Protein AF-A0A7C3NTJ9-F1 (afdb_monomer_lite)

Structure (mmCIF, N/CA/C/O backbone):
data_AF-A0A7C3NTJ9-F1
#
_entry.id   AF-A0A7C3NTJ9-F1
#
loop_
_atom_site.group_PDB
_atom_site.id
_atom_site.type_symbol
_atom_site.label_atom_id
_atom_site.label_alt_id
_atom_site.label_comp_id
_atom_site.label_asym_id
_atom_site.label_entity_id
_atom_site.label_seq_id
_atom_site.pdbx_PDB_ins_code
_atom_site.Cartn_x
_atom_site.Cartn_y
_atom_site.Cartn_z
_atom_site.occupancy
_atom_site.B_iso_or_equiv
_atom_site.auth_seq_id
_atom_site.auth_comp_id
_atom_site.auth_asym_id
_atom_site.auth_atom_id
_atom_site.pdbx_PDB_model_num
ATOM 1 N N . MET A 1 1 ? 65.988 24.719 -73.664 1.00 46.88 1 MET A N 1
ATOM 2 C CA . MET A 1 1 ? 65.131 25.911 -73.485 1.00 46.88 1 MET A CA 1
ATOM 3 C C . MET A 1 1 ? 63.704 25.550 -73.870 1.00 46.88 1 MET A C 1
ATOM 5 O O . MET A 1 1 ? 63.404 25.541 -75.054 1.00 46.88 1 MET A O 1
ATOM 9 N N . THR A 1 2 ? 62.893 25.152 -72.885 1.00 40.94 2 THR A N 1
ATOM 10 C CA . THR A 1 2 ? 61.439 25.405 -72.719 1.00 40.94 2 THR A CA 1
ATOM 11 C C . THR A 1 2 ? 60.894 24.426 -71.660 1.00 40.94 2 THR A C 1
ATOM 13 O O . THR A 1 2 ? 60.875 23.219 -71.892 1.00 40.94 2 THR A O 1
ATOM 16 N N . PRO A 1 3 ? 60.524 24.911 -70.461 1.00 49.72 3 PRO A N 1
ATOM 17 C CA . PRO A 1 3 ? 59.910 24.121 -69.399 1.00 49.72 3 PRO A CA 1
ATOM 18 C C . PRO A 1 3 ? 58.388 24.289 -69.466 1.00 49.72 3 PRO A C 1
ATOM 20 O O . PRO A 1 3 ? 57.895 25.385 -69.219 1.00 49.72 3 PRO A O 1
ATOM 23 N N . LEU A 1 4 ? 57.619 23.254 -69.819 1.00 51.59 4 LEU A N 1
ATOM 24 C CA . LEU A 1 4 ? 56.154 23.401 -69.841 1.00 51.59 4 LEU A CA 1
ATOM 25 C C . LEU A 1 4 ? 55.377 22.085 -69.687 1.00 51.59 4 LEU A C 1
ATOM 27 O O . LEU A 1 4 ? 54.430 21.827 -70.417 1.00 51.59 4 LEU A O 1
ATOM 31 N N . THR A 1 5 ? 55.766 21.226 -68.744 1.00 48.59 5 THR A N 1
ATOM 32 C CA . THR A 1 5 ? 55.015 19.981 -68.469 1.00 48.59 5 THR A CA 1
ATOM 33 C C . THR A 1 5 ? 54.674 19.761 -66.996 1.00 48.59 5 THR A C 1
ATOM 35 O O . THR A 1 5 ? 54.017 18.781 -66.666 1.00 48.59 5 THR A O 1
ATOM 38 N N . ILE A 1 6 ? 55.048 20.682 -66.099 1.00 50.06 6 ILE A N 1
ATOM 39 C CA . ILE A 1 6 ? 54.811 20.524 -64.650 1.00 50.06 6 ILE A CA 1
ATOM 40 C C . ILE A 1 6 ? 53.433 21.071 -64.219 1.00 50.06 6 ILE A C 1
ATOM 42 O O . ILE A 1 6 ? 52.895 20.661 -63.195 1.00 50.06 6 ILE A O 1
ATOM 46 N N . SER A 1 7 ? 52.782 21.924 -65.018 1.00 48.19 7 SER A N 1
ATOM 47 C CA . SER A 1 7 ? 51.527 22.580 -64.605 1.00 48.19 7 SER A CA 1
ATOM 48 C C . SER A 1 7 ? 50.248 21.748 -64.754 1.00 48.19 7 SER A C 1
ATOM 50 O O . SER A 1 7 ? 49.206 22.193 -64.286 1.00 48.19 7 SER A O 1
ATOM 52 N N . PHE A 1 8 ? 50.281 20.553 -65.354 1.00 46.59 8 PHE A N 1
ATOM 53 C CA . PHE A 1 8 ? 49.049 19.773 -65.570 1.00 46.59 8 PHE A CA 1
ATOM 54 C C . PHE A 1 8 ? 48.753 18.739 -64.472 1.00 46.59 8 PHE A C 1
ATOM 56 O O . PHE A 1 8 ? 47.623 18.274 -64.351 1.00 46.59 8 PHE A O 1
ATOM 63 N N . ALA A 1 9 ? 49.732 18.411 -63.622 1.00 48.94 9 ALA A N 1
ATOM 64 C CA . ALA A 1 9 ? 49.553 17.415 -62.561 1.00 48.94 9 ALA A CA 1
ATOM 65 C C . ALA A 1 9 ? 48.863 17.969 -61.298 1.00 48.94 9 ALA A C 1
ATOM 67 O O . ALA A 1 9 ? 48.352 17.200 -60.491 1.00 48.94 9 ALA A O 1
ATOM 68 N N . ILE A 1 10 ? 48.812 19.295 -61.124 1.00 49.78 10 ILE A N 1
ATOM 69 C CA . ILE A 1 10 ? 48.261 19.923 -59.909 1.00 49.78 10 ILE A CA 1
ATOM 70 C C . ILE A 1 10 ? 46.752 20.199 -60.043 1.00 49.78 10 ILE A C 1
ATOM 72 O O . ILE A 1 10 ? 46.041 20.253 -59.043 1.00 49.78 10 ILE A O 1
ATOM 76 N N . LEU A 1 11 ? 46.218 20.283 -61.267 1.00 45.69 11 LEU A N 1
ATOM 77 C CA . LEU A 1 11 ? 44.795 20.576 -61.481 1.00 45.69 11 LEU A CA 1
ATOM 78 C C . LEU A 1 11 ? 43.875 19.346 -61.345 1.00 45.69 11 LEU A C 1
ATOM 80 O O . LEU A 1 11 ? 42.663 19.506 -61.245 1.00 45.69 11 LEU A O 1
ATOM 84 N N . LEU A 1 12 ? 44.425 18.126 -61.284 1.00 47.06 12 LEU A N 1
ATOM 85 C CA . LEU A 1 12 ? 43.633 16.904 -61.069 1.00 47.06 12 LEU A CA 1
ATOM 86 C C . LEU A 1 12 ? 43.422 16.545 -59.589 1.00 47.06 12 LEU A C 1
ATOM 88 O O . LEU A 1 12 ? 42.673 15.619 -59.292 1.00 47.06 12 LEU A O 1
ATOM 92 N N . ALA A 1 13 ? 44.048 17.268 -58.657 1.00 49.28 13 ALA A N 1
ATOM 93 C CA . ALA A 1 13 ? 43.874 17.041 -57.220 1.00 49.28 13 ALA A CA 1
ATOM 94 C C . ALA A 1 13 ? 42.694 17.829 -56.613 1.00 49.28 13 ALA A C 1
ATOM 96 O O . ALA A 1 13 ? 42.302 17.563 -55.481 1.00 49.28 13 ALA A O 1
ATOM 97 N N . LEU A 1 14 ? 42.100 18.775 -57.355 1.00 50.97 14 LEU A N 1
ATOM 98 C CA . LEU A 1 14 ? 40.967 19.589 -56.884 1.00 50.97 14 LEU A CA 1
ATOM 99 C C . LEU A 1 14 ? 39.582 19.017 -57.226 1.00 50.97 14 LEU A C 1
ATOM 101 O O . LEU A 1 14 ? 38.570 19.622 -56.878 1.00 50.97 14 LEU A O 1
ATOM 105 N N . LEU A 1 15 ? 39.516 17.854 -57.877 1.00 50.16 15 LEU A N 1
ATOM 106 C CA . LEU A 1 15 ? 38.261 17.226 -58.295 1.00 50.16 15 LEU A CA 1
ATOM 107 C C . LEU A 1 15 ? 38.104 15.814 -57.711 1.00 50.16 15 LEU A C 1
ATOM 109 O O . LEU A 1 15 ? 37.678 14.894 -58.399 1.00 50.16 15 LEU A O 1
ATOM 113 N N . ALA A 1 16 ? 38.450 15.634 -56.433 1.00 48.75 16 ALA A N 1
ATOM 114 C CA . ALA A 1 16 ? 37.966 14.496 -55.658 1.00 48.75 16 ALA A CA 1
ATOM 115 C C . ALA A 1 16 ? 36.614 14.886 -55.027 1.00 48.75 16 ALA A C 1
ATOM 117 O O . ALA A 1 16 ? 36.578 15.659 -54.063 1.00 48.75 16 ALA A O 1
ATOM 118 N N . PRO A 1 17 ? 35.481 14.419 -55.574 1.00 51.19 17 PRO A N 1
ATOM 119 C CA . PRO A 1 17 ? 34.175 14.684 -54.994 1.00 51.19 17 PRO A CA 1
ATOM 120 C C . PRO A 1 17 ? 34.079 14.003 -53.625 1.00 51.19 17 PRO A C 1
ATOM 122 O O . PRO A 1 17 ? 34.233 12.791 -53.525 1.00 51.19 17 PRO A O 1
ATOM 125 N N . GLN A 1 18 ? 33.903 14.798 -52.565 1.00 51.47 18 GLN A N 1
ATOM 126 C CA . GLN A 1 18 ? 32.719 14.856 -51.679 1.00 51.47 18 GLN A CA 1
ATOM 127 C C . GLN A 1 18 ? 31.885 13.561 -51.445 1.00 51.47 18 GLN A C 1
ATOM 129 O O . GLN A 1 18 ? 30.710 13.644 -51.097 1.00 51.47 18 GLN A O 1
ATOM 134 N N . PHE A 1 19 ? 32.448 12.359 -51.585 1.00 47.00 19 PHE A N 1
ATOM 135 C CA . PHE A 1 19 ? 31.761 11.075 -51.375 1.00 47.00 19 PHE A CA 1
ATOM 136 C C . PHE A 1 19 ? 32.151 10.387 -50.065 1.00 47.00 19 PHE A C 1
ATOM 138 O O . PHE A 1 19 ? 32.030 9.176 -49.939 1.00 47.00 19 PHE A O 1
ATOM 145 N N . ALA A 1 20 ? 32.480 11.160 -49.032 1.00 44.03 20 ALA A N 1
ATOM 146 C CA . ALA A 1 20 ? 32.098 10.766 -47.679 1.00 44.03 20 ALA A CA 1
ATOM 147 C C . ALA A 1 20 ? 30.625 11.156 -47.455 1.00 44.03 20 ALA A C 1
ATOM 149 O O . ALA A 1 20 ? 30.278 11.863 -46.512 1.00 44.03 20 ALA A O 1
ATOM 150 N N . ARG A 1 21 ? 29.732 10.728 -48.360 1.00 48.97 21 ARG A N 1
ATOM 151 C CA . ARG A 1 21 ? 28.330 10.576 -47.987 1.00 48.97 21 ARG A CA 1
ATOM 152 C C . ARG A 1 21 ? 28.341 9.439 -46.985 1.00 48.97 21 ARG A C 1
ATOM 154 O O . ARG A 1 21 ? 28.490 8.288 -47.379 1.00 48.97 21 ARG A O 1
ATOM 161 N N . SER A 1 22 ? 28.242 9.795 -45.707 1.00 49.34 22 SER A N 1
ATOM 162 C CA . SER A 1 22 ? 27.755 8.900 -44.667 1.00 49.34 22 SER A CA 1
ATOM 163 C C . SER A 1 22 ? 26.526 8.214 -45.251 1.00 49.34 22 SER A C 1
ATOM 165 O O . SER A 1 22 ? 25.472 8.834 -45.401 1.00 49.34 22 SER A O 1
ATOM 167 N N . ALA A 1 23 ? 26.673 6.959 -45.666 1.00 48.31 23 ALA A N 1
ATOM 168 C CA . ALA A 1 23 ? 25.544 6.065 -45.629 1.00 48.31 23 ALA A CA 1
ATOM 169 C C . ALA A 1 23 ? 25.196 6.047 -44.143 1.00 48.31 23 ALA A C 1
ATOM 171 O O . ALA A 1 23 ? 25.952 5.493 -43.350 1.00 48.31 23 ALA A O 1
ATOM 172 N N . ALA A 1 24 ? 24.164 6.797 -43.749 1.00 51.81 24 ALA A N 1
ATOM 173 C CA . ALA A 1 24 ? 23.457 6.491 -42.521 1.00 51.81 24 ALA A CA 1
ATOM 174 C C . ALA A 1 24 ? 23.015 5.048 -42.727 1.00 51.81 24 ALA A C 1
ATOM 176 O O . ALA A 1 24 ? 22.122 4.756 -43.525 1.00 51.81 24 ALA A O 1
ATOM 177 N N . ASP A 1 25 ? 23.826 4.153 -42.186 1.00 55.28 25 ASP A N 1
ATOM 178 C CA . ASP A 1 25 ? 23.699 2.734 -42.379 1.00 55.28 25 ASP A CA 1
ATOM 179 C C . ASP A 1 25 ? 22.354 2.407 -41.715 1.00 55.28 25 ASP A C 1
ATOM 181 O O . ASP A 1 25 ? 22.184 2.714 -40.534 1.00 55.28 25 ASP A O 1
ATOM 185 N N . PRO A 1 26 ? 21.346 1.861 -42.419 1.00 58.03 26 PRO A N 1
ATOM 186 C CA . PRO A 1 26 ? 20.040 1.559 -41.813 1.00 58.03 26 PRO A CA 1
ATOM 187 C C . PRO A 1 26 ? 20.169 0.621 -40.595 1.00 58.03 26 PRO A C 1
ATOM 189 O O . PRO A 1 26 ? 19.250 0.479 -39.790 1.00 58.03 26 PRO A O 1
ATOM 192 N N . SER A 1 27 ? 21.340 -0.000 -40.437 1.00 61.41 27 SER A N 1
ATOM 193 C CA . SER A 1 27 ? 21.776 -0.735 -39.259 1.00 61.41 27 SER A CA 1
ATOM 194 C C . SER A 1 27 ? 22.025 0.140 -38.014 1.00 61.41 27 SER A C 1
ATOM 196 O O . SER A 1 27 ? 21.697 -0.307 -36.914 1.00 61.41 27 SER A O 1
ATOM 198 N N . GLU A 1 28 ? 22.533 1.371 -38.138 1.00 67.06 28 GLU A N 1
ATOM 199 C CA . GLU A 1 28 ? 22.734 2.299 -37.010 1.00 67.06 28 GLU A CA 1
ATOM 200 C C . GLU A 1 28 ? 21.401 2.805 -36.446 1.00 67.06 28 GLU A C 1
ATOM 202 O O . GLU A 1 28 ? 21.220 2.849 -35.228 1.00 67.06 28 GLU A O 1
ATOM 207 N N . GLU A 1 29 ? 20.440 3.122 -37.316 1.00 70.00 29 GLU A N 1
ATOM 208 C CA . GLU A 1 29 ? 19.111 3.598 -36.915 1.00 70.00 29 GLU A CA 1
ATOM 209 C C . GLU A 1 29 ? 18.328 2.487 -36.189 1.00 70.00 29 GLU A C 1
ATOM 211 O O . GLU A 1 29 ? 17.795 2.702 -35.096 1.00 70.00 29 GLU A O 1
ATOM 216 N N . LEU A 1 30 ? 18.394 1.248 -36.697 1.00 70.50 30 LEU A N 1
ATOM 217 C CA . LEU A 1 30 ? 17.844 0.059 -36.032 1.00 70.50 30 LEU A CA 1
ATOM 218 C C . LEU A 1 30 ? 18.510 -0.240 -34.680 1.00 70.50 30 LEU A C 1
ATOM 220 O O . LEU A 1 30 ? 17.829 -0.583 -33.708 1.00 70.50 30 LEU A O 1
ATOM 224 N N . GLN A 1 31 ? 19.836 -0.113 -34.579 1.00 75.00 31 GLN A N 1
ATOM 225 C CA . GLN A 1 31 ? 20.538 -0.272 -33.301 1.00 75.00 31 GLN A CA 1
ATOM 226 C C . GLN A 1 31 ? 20.138 0.816 -32.302 1.00 75.00 31 GLN A C 1
ATOM 228 O O . GLN A 1 31 ? 19.960 0.539 -31.108 1.00 75.00 31 GLN A O 1
ATOM 233 N N . GLN A 1 32 ? 19.951 2.047 -32.776 1.00 78.62 32 GLN A N 1
ATOM 234 C CA . GLN A 1 32 ? 19.530 3.160 -31.943 1.00 78.62 32 GLN A CA 1
ATOM 235 C C . GLN A 1 32 ? 18.108 2.949 -31.411 1.00 78.62 32 GLN A C 1
ATOM 237 O O . GLN A 1 32 ? 17.893 3.112 -30.206 1.00 78.62 32 GLN A O 1
ATOM 242 N N . GL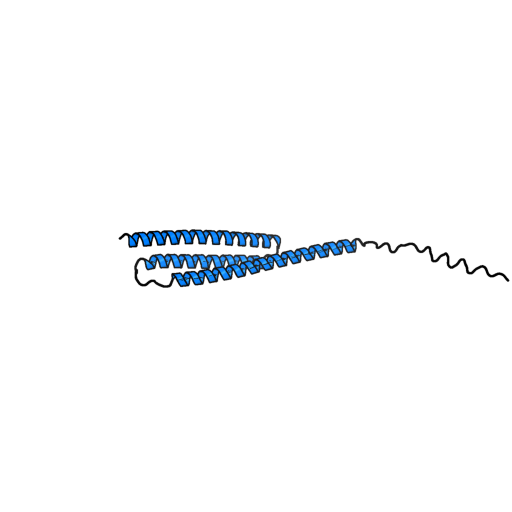U A 1 33 ? 17.160 2.524 -32.246 1.00 81.69 33 GLU A N 1
ATOM 243 C CA . GLU A 1 33 ? 15.795 2.190 -31.820 1.00 81.69 33 GLU A CA 1
ATOM 244 C C . GLU A 1 33 ? 15.761 1.034 -30.814 1.00 81.69 33 GLU A C 1
ATOM 246 O O . GLU A 1 33 ? 15.138 1.156 -29.755 1.00 81.69 33 GLU A O 1
ATOM 251 N N . GLN A 1 34 ? 16.508 -0.049 -31.056 1.00 78.19 34 GLN A N 1
ATOM 252 C CA . GLN A 1 34 ? 16.614 -1.150 -30.091 1.00 78.19 34 GLN A CA 1
ATOM 253 C C . GLN A 1 34 ? 17.205 -0.693 -28.754 1.00 78.19 34 GLN A C 1
ATOM 255 O O . GLN A 1 34 ? 16.758 -1.121 -27.685 1.00 78.19 34 GLN A O 1
ATOM 260 N N . SER A 1 35 ? 18.208 0.188 -28.788 1.00 82.06 35 SER A N 1
ATOM 261 C CA . SER A 1 35 ? 18.816 0.724 -27.572 1.00 82.06 35 SER A CA 1
ATOM 262 C C . SER A 1 35 ? 17.838 1.598 -26.778 1.00 82.06 35 SER A C 1
ATOM 264 O O . SER A 1 35 ? 17.814 1.511 -25.548 1.00 82.06 35 SER A O 1
ATOM 266 N N . LYS A 1 36 ? 16.990 2.385 -27.457 1.00 87.69 36 LYS A N 1
ATOM 267 C CA . LYS A 1 36 ? 15.926 3.188 -26.836 1.00 87.69 36 LYS A CA 1
ATOM 268 C C . LYS A 1 36 ? 14.870 2.290 -26.194 1.00 87.69 36 LYS A C 1
ATOM 270 O O . LYS A 1 36 ? 14.613 2.441 -25.003 1.00 87.69 36 LYS A O 1
ATOM 275 N N . ALA A 1 37 ? 14.366 1.290 -26.919 1.00 83.12 37 ALA A N 1
ATOM 276 C CA . ALA A 1 37 ? 13.376 0.345 -26.399 1.00 83.12 37 ALA A CA 1
ATOM 277 C C . ALA A 1 37 ? 13.876 -0.393 -25.142 1.00 83.12 37 ALA A C 1
ATOM 279 O O . ALA A 1 37 ? 13.165 -0.48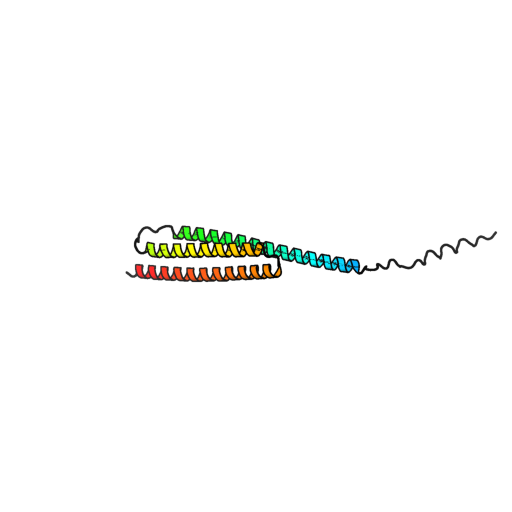9 -24.141 1.00 83.12 37 ALA A O 1
ATOM 280 N N . ARG A 1 38 ? 15.140 -0.843 -25.138 1.00 83.62 38 ARG A N 1
ATOM 281 C CA . ARG A 1 38 ? 15.760 -1.468 -23.954 1.00 83.62 38 ARG A CA 1
ATOM 282 C C . ARG A 1 38 ? 15.905 -0.499 -22.781 1.00 83.62 38 ARG A C 1
ATOM 284 O O . ARG A 1 38 ? 15.732 -0.903 -21.633 1.00 83.62 38 ARG A O 1
ATOM 291 N N . ARG A 1 39 ? 16.248 0.768 -23.037 1.00 85.12 39 ARG A N 1
ATOM 292 C CA . ARG A 1 39 ? 16.337 1.798 -21.986 1.00 85.12 39 ARG A CA 1
ATOM 293 C C . ARG A 1 39 ? 14.969 2.078 -21.373 1.00 85.12 39 ARG A C 1
ATOM 295 O O . ARG A 1 39 ? 14.869 2.150 -20.153 1.00 85.12 39 ARG A O 1
ATOM 302 N N . GLU A 1 40 ? 13.930 2.181 -22.194 1.00 86.44 40 GLU A N 1
ATOM 303 C CA . GLU A 1 40 ? 12.559 2.377 -21.721 1.00 86.44 40 GLU A CA 1
ATOM 304 C C . GLU A 1 40 ? 12.059 1.197 -20.886 1.00 86.44 40 GLU A C 1
ATOM 306 O O . GLU A 1 40 ? 11.462 1.411 -19.832 1.00 86.44 40 GLU A O 1
ATOM 311 N N . GLN A 1 41 ? 12.335 -0.041 -21.306 1.00 83.06 41 GLN A N 1
ATOM 312 C CA . GLN A 1 41 ? 12.002 -1.231 -20.515 1.00 83.06 41 GLN A CA 1
ATOM 313 C C . GLN A 1 41 ? 12.682 -1.200 -19.143 1.00 83.06 41 GLN A C 1
ATOM 315 O O . GLN A 1 41 ? 12.004 -1.328 -18.127 1.00 83.06 41 GLN A O 1
ATOM 320 N N . ARG A 1 42 ? 13.989 -0.913 -19.095 1.00 84.38 42 ARG A N 1
ATOM 321 C CA . ARG A 1 42 ? 14.724 -0.776 -17.826 1.00 84.38 42 ARG A CA 1
ATOM 322 C C . ARG A 1 42 ? 14.157 0.330 -16.939 1.00 84.38 42 ARG A C 1
ATOM 324 O O . ARG A 1 42 ? 14.059 0.150 -15.732 1.00 84.38 42 ARG A O 1
ATOM 331 N N . ALA A 1 43 ? 13.774 1.468 -17.518 1.00 88.56 43 ALA A N 1
ATOM 332 C CA . ALA A 1 43 ? 13.172 2.561 -16.760 1.00 88.56 43 ALA A CA 1
ATOM 333 C C . ALA A 1 43 ? 11.822 2.154 -16.141 1.00 88.56 43 ALA A C 1
ATOM 335 O O . ALA A 1 43 ? 11.564 2.465 -14.979 1.00 88.56 43 ALA A O 1
ATOM 336 N N . LYS A 1 44 ? 10.983 1.420 -16.885 1.00 86.31 44 LYS A N 1
ATOM 337 C CA . LYS A 1 44 ? 9.702 0.895 -16.383 1.00 86.31 44 LYS A CA 1
ATOM 338 C C . LYS A 1 44 ? 9.904 -0.124 -15.262 1.00 86.31 44 LYS A C 1
ATOM 340 O O . LYS A 1 44 ? 9.242 -0.020 -14.236 1.00 86.31 44 LYS A O 1
ATOM 345 N N . GLU A 1 45 ? 10.851 -1.046 -15.418 1.00 83.94 45 GLU A N 1
ATOM 346 C CA . GLU A 1 45 ? 11.199 -2.026 -14.379 1.00 83.94 45 GLU A CA 1
ATOM 347 C C . GLU A 1 45 ? 11.700 -1.356 -13.093 1.00 83.94 45 GLU A C 1
ATOM 349 O O . GLU A 1 45 ? 11.289 -1.732 -11.995 1.00 83.94 45 GLU A O 1
ATOM 354 N N . LEU A 1 46 ? 12.566 -0.344 -13.212 1.00 87.81 46 LEU A N 1
ATOM 355 C CA . LEU A 1 46 ? 13.057 0.416 -12.059 1.00 87.81 46 LEU A CA 1
ATOM 356 C C . LEU A 1 46 ? 11.918 1.137 -11.337 1.00 87.81 46 LEU A C 1
ATOM 358 O O . LEU A 1 46 ? 11.827 1.055 -10.114 1.00 87.81 46 LEU A O 1
ATOM 362 N N . LYS A 1 47 ? 11.020 1.780 -12.089 1.00 88.81 47 LYS A N 1
ATOM 363 C CA . LYS A 1 47 ? 9.851 2.458 -11.525 1.00 88.81 47 LYS A CA 1
ATOM 364 C C . LYS A 1 47 ? 8.920 1.484 -10.797 1.00 88.81 47 LYS A C 1
ATOM 366 O O . LYS A 1 47 ? 8.487 1.776 -9.686 1.00 88.81 47 LYS A O 1
ATOM 371 N N . ALA A 1 48 ? 8.639 0.322 -11.388 1.00 85.00 48 ALA A N 1
ATOM 372 C CA . ALA A 1 48 ? 7.813 -0.704 -10.754 1.00 85.00 48 ALA A CA 1
ATOM 373 C C . ALA A 1 48 ? 8.454 -1.225 -9.455 1.00 85.00 48 ALA A C 1
ATOM 375 O O . ALA A 1 48 ? 7.772 -1.382 -8.441 1.00 85.00 48 ALA A O 1
ATOM 376 N N . ARG A 1 49 ? 9.781 -1.428 -9.445 1.00 87.19 49 ARG A N 1
A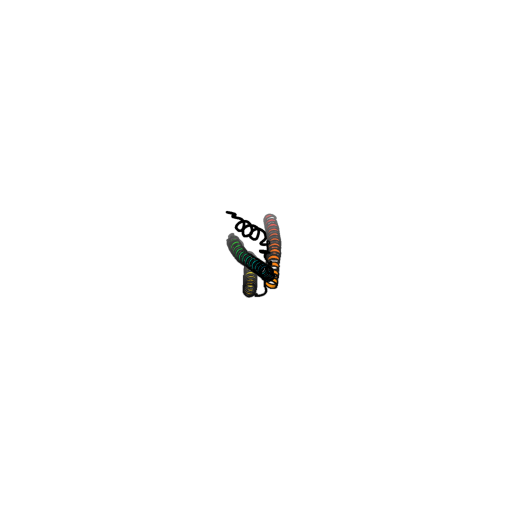TOM 377 C CA . ARG A 1 49 ? 10.525 -1.809 -8.233 1.00 87.19 49 ARG A CA 1
ATOM 378 C C . ARG A 1 49 ? 10.439 -0.755 -7.137 1.00 87.19 49 ARG A C 1
ATOM 380 O O . ARG A 1 49 ? 10.191 -1.112 -5.991 1.00 87.19 49 ARG A O 1
ATOM 387 N N . GLU A 1 50 ? 10.620 0.514 -7.485 1.00 91.00 50 GLU A N 1
ATOM 388 C CA . GLU A 1 50 ? 10.508 1.624 -6.537 1.00 91.00 50 GLU A CA 1
ATOM 389 C C . GLU A 1 50 ? 9.100 1.694 -5.927 1.00 91.00 50 GLU A C 1
ATOM 391 O O . GLU A 1 50 ? 8.950 1.796 -4.711 1.00 91.00 50 GLU A O 1
ATOM 396 N N . GLN A 1 51 ? 8.052 1.549 -6.744 1.00 88.56 51 GLN A N 1
ATOM 397 C CA . GLN A 1 51 ? 6.670 1.514 -6.257 1.00 88.56 51 GLN A CA 1
ATOM 398 C C . GLN A 1 51 ? 6.408 0.333 -5.318 1.00 88.56 51 GLN A C 1
ATOM 400 O O . GLN A 1 51 ? 5.731 0.493 -4.303 1.00 88.56 51 GLN A O 1
ATOM 405 N N . LEU A 1 52 ? 6.959 -0.841 -5.628 1.00 89.38 52 LEU A N 1
ATOM 406 C CA . LEU A 1 52 ? 6.844 -2.027 -4.782 1.00 89.38 52 LEU A CA 1
ATOM 407 C C . LEU A 1 52 ? 7.589 -1.848 -3.452 1.00 89.38 52 LEU A C 1
ATOM 409 O O . LEU A 1 52 ? 7.108 -2.283 -2.405 1.00 89.38 52 LEU A O 1
ATOM 413 N N . GLU A 1 53 ? 8.745 -1.188 -3.468 1.00 90.06 53 GLU A N 1
ATOM 414 C CA . GLU A 1 53 ? 9.482 -0.858 -2.251 1.00 90.06 53 GLU A CA 1
ATOM 415 C C . GLU A 1 53 ? 8.721 0.148 -1.382 1.00 90.06 53 GLU A C 1
ATOM 417 O O . GLU A 1 53 ? 8.598 -0.062 -0.174 1.00 90.06 53 GLU A O 1
ATOM 422 N N . ASN A 1 54 ? 8.149 1.188 -1.989 1.00 89.94 54 ASN A N 1
ATOM 423 C CA . ASN A 1 54 ? 7.313 2.155 -1.281 1.00 89.94 54 ASN A CA 1
ATOM 424 C C . ASN A 1 54 ? 6.098 1.468 -0.647 1.00 89.94 54 ASN A C 1
ATOM 426 O O . ASN A 1 54 ? 5.880 1.618 0.549 1.00 89.94 54 ASN A O 1
ATOM 430 N N . LEU A 1 55 ? 5.407 0.593 -1.386 1.00 87.69 55 LEU A N 1
ATOM 431 C CA . LEU A 1 55 ? 4.301 -0.217 -0.859 1.00 87.69 55 LEU A CA 1
ATOM 432 C C . LEU A 1 55 ? 4.693 -1.046 0.373 1.00 87.69 55 LEU A C 1
ATOM 434 O O . LEU A 1 55 ? 3.916 -1.157 1.323 1.00 87.69 55 LEU A O 1
ATOM 438 N N . LYS A 1 56 ? 5.896 -1.633 0.380 1.00 86.94 56 LYS A N 1
ATOM 439 C CA . LYS A 1 56 ? 6.412 -2.368 1.546 1.00 86.94 56 LYS A CA 1
ATOM 440 C C . LYS A 1 56 ? 6.691 -1.448 2.730 1.00 86.94 56 LYS A C 1
ATOM 442 O O . LYS A 1 56 ? 6.383 -1.818 3.862 1.00 86.94 56 LYS A O 1
ATOM 447 N N . ARG A 1 57 ? 7.302 -0.286 2.487 1.00 88.06 57 ARG A N 1
ATOM 448 C CA . ARG A 1 57 ? 7.601 0.697 3.540 1.00 88.06 57 ARG A CA 1
ATOM 449 C C . ARG A 1 57 ? 6.317 1.242 4.154 1.00 88.06 57 ARG A C 1
ATOM 451 O O . ARG A 1 57 ? 6.205 1.256 5.376 1.00 88.06 57 ARG A O 1
ATOM 458 N N . ASP A 1 58 ? 5.341 1.591 3.324 1.00 86.44 58 ASP A N 1
ATOM 459 C CA . ASP A 1 58 ? 4.036 2.086 3.761 1.00 86.44 58 ASP A CA 1
ATOM 460 C C . ASP A 1 58 ? 3.314 1.027 4.603 1.00 86.44 58 ASP A C 1
ATOM 462 O O . ASP A 1 58 ? 2.870 1.314 5.712 1.00 86.44 58 ASP A O 1
ATOM 466 N N . GLN A 1 59 ? 3.319 -0.237 4.162 1.00 79.88 59 GLN A N 1
ATOM 467 C CA . GLN A 1 59 ? 2.764 -1.345 4.944 1.00 79.88 59 GLN A CA 1
ATOM 468 C C . GLN A 1 59 ? 3.444 -1.495 6.319 1.00 79.88 59 GLN A C 1
ATOM 470 O O . GLN A 1 59 ? 2.780 -1.766 7.324 1.00 79.88 59 GLN A O 1
ATOM 475 N N . GLN A 1 60 ? 4.772 -1.353 6.386 1.00 82.75 60 GLN A N 1
ATOM 476 C CA . GLN A 1 60 ? 5.509 -1.426 7.652 1.00 82.75 60 GLN A CA 1
ATOM 477 C C . GLN A 1 60 ? 5.178 -0.250 8.576 1.00 82.75 60 GLN A C 1
ATOM 479 O O . GLN A 1 60 ? 4.996 -0.457 9.779 1.00 82.75 60 GLN A O 1
ATOM 484 N N . ALA A 1 61 ? 5.066 0.956 8.019 1.00 85.19 61 ALA A N 1
ATOM 485 C CA . ALA A 1 61 ? 4.698 2.154 8.761 1.00 85.19 61 ALA A CA 1
ATOM 486 C C . ALA A 1 61 ? 3.272 2.049 9.327 1.00 85.19 61 ALA A C 1
ATOM 488 O O . ALA A 1 61 ? 3.067 2.284 10.519 1.00 85.19 61 ALA A O 1
ATOM 489 N N . GLU A 1 62 ? 2.302 1.603 8.522 1.00 79.88 62 GLU A N 1
ATOM 490 C CA . GLU A 1 62 ? 0.921 1.359 8.962 1.00 79.88 62 GLU A CA 1
ATOM 491 C C . GLU A 1 62 ? 0.856 0.323 10.093 1.00 79.88 62 GLU A C 1
ATOM 493 O O . GLU A 1 62 ? 0.150 0.507 11.094 1.00 79.88 62 GLU A O 1
ATOM 498 N N . ALA A 1 63 ? 1.625 -0.763 9.973 1.00 74.50 63 ALA A N 1
ATOM 499 C CA . ALA A 1 63 ? 1.687 -1.797 10.999 1.00 74.50 63 ALA A CA 1
ATOM 500 C C . ALA A 1 63 ? 2.225 -1.248 12.332 1.00 74.50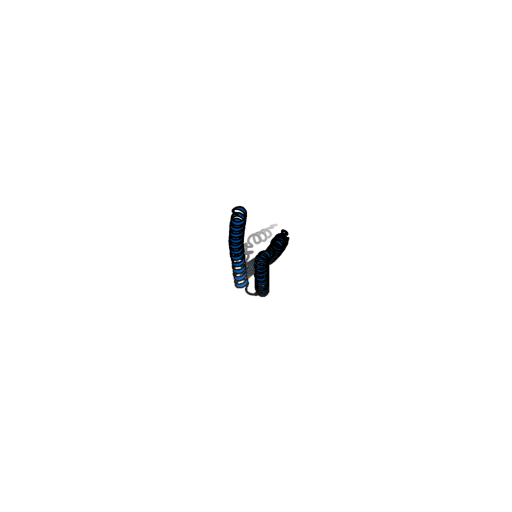 63 ALA A C 1
ATOM 502 O O . ALA A 1 63 ? 1.648 -1.532 13.385 1.00 74.50 63 ALA A O 1
ATOM 503 N N . GLN A 1 64 ? 3.288 -0.439 12.296 1.00 76.88 64 GLN A N 1
ATOM 504 C CA . GLN A 1 64 ? 3.850 0.197 13.493 1.00 76.88 64 GLN A CA 1
ATOM 505 C C . GLN A 1 64 ? 2.883 1.198 14.118 1.00 76.88 64 GLN A C 1
ATOM 507 O O . GLN A 1 64 ? 2.601 1.107 15.313 1.00 76.88 64 GLN A O 1
ATOM 512 N N . GLN A 1 65 ? 2.309 2.093 13.314 1.00 79.81 65 GLN A N 1
ATOM 513 C CA . GLN A 1 65 ? 1.366 3.095 13.805 1.00 79.81 65 GLN A CA 1
ATOM 514 C C . GLN A 1 65 ? 0.161 2.449 14.495 1.00 79.81 65 GLN A C 1
ATOM 516 O O . GLN A 1 65 ? -0.350 2.972 15.489 1.00 79.81 65 GLN A O 1
ATOM 521 N N . THR A 1 66 ? -0.301 1.310 13.983 1.00 70.75 66 THR A N 1
ATOM 522 C CA . THR A 1 66 ? -1.435 0.616 14.587 1.00 70.75 66 THR A CA 1
ATOM 523 C C . THR A 1 66 ? -1.041 -0.132 15.853 1.00 70.75 66 THR A C 1
ATOM 525 O O . THR A 1 66 ? -1.776 -0.061 16.836 1.00 70.75 66 THR A O 1
ATOM 528 N N . LEU A 1 67 ? 0.127 -0.786 15.882 1.00 70.50 67 LEU A N 1
ATOM 529 C CA . LEU A 1 67 ? 0.652 -1.397 17.107 1.00 70.50 67 LEU A CA 1
ATOM 530 C C . LEU A 1 67 ? 0.751 -0.369 18.235 1.00 70.50 67 LEU A C 1
ATOM 532 O O . LEU A 1 67 ? 0.290 -0.639 19.343 1.00 70.50 67 LEU A O 1
ATOM 536 N N . ASP A 1 68 ? 1.273 0.820 17.939 1.00 77.81 68 ASP A N 1
ATOM 537 C CA . ASP A 1 68 ? 1.369 1.913 18.904 1.00 77.81 68 ASP A CA 1
ATOM 538 C C . ASP A 1 68 ? -0.009 2.392 19.380 1.00 77.81 68 ASP A C 1
ATOM 540 O O . ASP A 1 68 ? -0.201 2.662 20.568 1.00 77.81 68 ASP A O 1
ATOM 544 N N . GLN A 1 69 ? -0.997 2.461 18.485 1.00 71.38 69 GLN A N 1
ATOM 545 C CA . GLN A 1 69 ? -2.369 2.848 18.826 1.00 71.38 69 GLN A CA 1
ATOM 546 C C . GLN A 1 69 ? -3.060 1.829 19.731 1.00 71.38 69 GLN A C 1
ATOM 548 O O . GLN A 1 69 ? -3.657 2.200 20.742 1.00 71.38 69 GLN A O 1
ATOM 553 N N . VAL A 1 70 ? -2.950 0.545 19.394 1.00 67.25 70 VAL A N 1
ATOM 554 C CA . VAL A 1 70 ? -3.500 -0.554 20.190 1.00 67.25 70 VAL A CA 1
ATOM 555 C C . VAL A 1 70 ? -2.864 -0.573 21.577 1.00 67.25 70 VAL A C 1
ATOM 557 O O . VAL A 1 70 ? -3.565 -0.751 22.570 1.00 67.25 70 VAL A O 1
ATOM 560 N N . LYS A 1 71 ? -1.551 -0.332 21.666 1.00 66.94 71 LYS A N 1
ATOM 561 C CA . LYS A 1 71 ? -0.837 -0.255 22.946 1.00 66.94 71 LYS A CA 1
ATOM 562 C C . LYS A 1 71 ? -1.374 0.866 23.837 1.00 66.94 71 LYS A C 1
ATOM 564 O O . LYS A 1 71 ? -1.564 0.639 25.024 1.00 66.94 71 LYS A O 1
ATOM 569 N N . ARG A 1 72 ? -1.665 2.037 23.259 1.00 68.19 72 ARG A N 1
ATOM 570 C CA . ARG A 1 72 ? -2.257 3.179 23.981 1.00 68.19 72 ARG A CA 1
ATOM 571 C C . ARG A 1 72 ? -3.697 2.924 24.426 1.00 68.19 72 ARG A C 1
ATOM 573 O O . ARG A 1 72 ? -4.091 3.392 25.484 1.00 68.19 72 ARG A O 1
ATOM 580 N N . GLN A 1 73 ? -4.493 2.206 23.635 1.00 61.50 73 GLN A N 1
ATOM 581 C CA . GLN A 1 73 ? -5.880 1.880 24.000 1.00 61.50 73 GLN A CA 1
ATOM 582 C C . GLN A 1 73 ? -5.977 0.748 25.031 1.00 61.50 73 GLN A C 1
ATOM 584 O O . GLN A 1 73 ? -6.956 0.677 25.767 1.00 61.50 73 GLN A O 1
ATOM 589 N N . ALA A 1 74 ? -4.970 -0.125 25.096 1.00 53.94 74 ALA A N 1
ATOM 590 C CA . ALA A 1 74 ? -4.909 -1.226 26.050 1.00 53.94 74 ALA A CA 1
ATOM 591 C C . ALA A 1 74 ? -4.442 -0.813 27.460 1.00 53.94 74 ALA A C 1
ATOM 593 O O . ALA A 1 74 ? -4.442 -1.666 28.346 1.00 53.94 74 ALA A O 1
ATOM 594 N N . GLU A 1 75 ? -4.051 0.447 27.698 1.00 52.53 75 GLU A N 1
ATOM 595 C CA . GLU A 1 75 ? -3.774 0.941 29.053 1.00 52.53 75 GLU A CA 1
ATOM 596 C C . GLU A 1 75 ? -5.094 1.084 29.835 1.00 52.53 75 GLU A C 1
ATOM 598 O O . GLU A 1 75 ? -5.937 1.922 29.498 1.00 52.53 75 GLU A O 1
ATOM 603 N N . PRO A 1 76 ? -5.325 0.258 30.871 1.00 52.38 76 PRO A N 1
ATOM 604 C CA . PRO A 1 76 ? -6.616 0.199 31.528 1.00 52.38 76 PRO A CA 1
ATOM 605 C C . PRO A 1 76 ? -6.814 1.432 32.410 1.00 52.38 76 PRO A C 1
ATOM 607 O O . PRO A 1 76 ? -6.063 1.679 33.354 1.00 52.38 76 PRO A O 1
ATOM 610 N N . SER A 1 77 ? -7.892 2.172 32.160 1.00 49.88 77 SER A N 1
ATOM 611 C CA . SER A 1 77 ? -8.450 3.081 33.159 1.00 49.88 77 SER A CA 1
ATOM 612 C C . SER A 1 77 ? -9.134 2.196 34.203 1.00 49.88 77 SER A C 1
ATOM 614 O O . SER A 1 77 ? -10.151 1.554 33.944 1.00 49.88 77 SER A O 1
ATOM 616 N N . SER A 1 78 ? -8.507 2.067 35.366 1.00 44.62 78 SER A N 1
ATOM 617 C CA . SER A 1 78 ? -8.966 1.239 36.480 1.00 44.62 78 SER A CA 1
ATOM 618 C C . SER A 1 78 ? -10.412 1.578 36.877 1.00 44.62 78 SER A C 1
ATOM 620 O O . SER A 1 78 ? -10.639 2.646 37.442 1.00 44.62 78 SER A O 1
ATOM 622 N N . GLY A 1 79 ? -11.391 0.687 36.629 1.00 51.22 79 GLY A N 1
ATOM 623 C CA . GLY A 1 79 ? -12.714 0.858 37.254 1.00 51.22 79 GLY A CA 1
ATOM 624 C C . GLY A 1 79 ? -13.925 0.008 36.831 1.00 51.22 79 GLY A C 1
ATOM 625 O O . GLY A 1 79 ? -14.803 -0.175 37.667 1.00 51.22 79 GLY A O 1
ATOM 626 N N . GLN A 1 80 ? -14.049 -0.530 35.607 1.00 52.34 80 GLN A N 1
ATOM 627 C CA . GLN A 1 80 ? -15.342 -1.090 35.131 1.00 52.34 80 GLN A CA 1
ATOM 628 C C . GLN A 1 80 ? -15.217 -2.515 34.547 1.00 52.34 80 GLN A C 1
ATOM 630 O O . GLN A 1 80 ? -14.964 -2.703 33.362 1.00 52.34 80 GLN A O 1
ATOM 635 N N . ARG A 1 81 ? -15.411 -3.546 35.384 1.00 53.66 81 ARG A N 1
ATOM 636 C CA . ARG A 1 81 ? -15.122 -4.964 35.062 1.00 53.66 81 ARG A CA 1
ATOM 637 C C . ARG A 1 81 ? -16.003 -5.647 33.989 1.00 53.66 81 ARG A C 1
ATOM 639 O O . ARG A 1 81 ? -15.422 -6.302 33.138 1.00 53.66 81 ARG A O 1
ATOM 646 N N . PRO A 1 82 ? -17.345 -5.521 33.948 1.00 53.94 82 PRO A N 1
ATOM 647 C CA . PRO A 1 82 ? -18.144 -6.283 32.973 1.00 53.94 82 PRO A CA 1
ATOM 648 C C . PRO A 1 82 ? -18.225 -5.639 31.576 1.00 53.94 82 PRO A C 1
ATOM 650 O O . PRO A 1 82 ? -18.606 -6.290 30.609 1.00 53.94 82 PRO A O 1
ATOM 653 N N . GLN A 1 83 ? -17.895 -4.351 31.449 1.00 57.69 83 GLN A N 1
ATOM 654 C CA . GLN A 1 83 ? -17.936 -3.619 30.172 1.00 57.69 83 GLN A CA 1
ATOM 655 C C . GLN A 1 83 ? -16.560 -3.549 29.500 1.00 57.69 83 GLN A C 1
ATOM 657 O O . GLN A 1 83 ? -16.494 -3.517 28.272 1.00 57.69 83 GLN A O 1
ATOM 662 N N . ALA A 1 84 ? -15.479 -3.642 30.285 1.00 63.59 84 ALA A N 1
ATOM 663 C CA . ALA A 1 84 ? -14.125 -3.814 29.772 1.00 63.59 84 ALA A CA 1
ATOM 664 C C . ALA A 1 84 ? -13.998 -5.059 28.881 1.00 63.59 84 ALA A C 1
ATOM 666 O O . ALA A 1 84 ? -13.364 -4.974 27.842 1.00 63.59 84 ALA A O 1
ATOM 667 N N . GLU A 1 85 ? -14.659 -6.176 29.209 1.00 68.19 85 GLU A N 1
ATOM 668 C CA . GLU A 1 85 ? -14.573 -7.411 28.409 1.00 68.19 85 GLU A CA 1
ATOM 669 C C . GLU A 1 85 ? -15.133 -7.263 26.986 1.00 68.19 85 GLU A C 1
ATOM 671 O O . GLU A 1 85 ? -14.528 -7.760 26.039 1.00 68.19 85 GLU A O 1
ATOM 676 N N . LYS A 1 86 ? -16.247 -6.538 26.798 1.00 68.38 86 LYS A N 1
ATOM 677 C CA . LYS A 1 86 ? -16.803 -6.284 25.454 1.00 68.38 86 LYS A CA 1
ATOM 678 C C . LYS A 1 86 ? -15.882 -5.403 24.615 1.00 68.38 86 LYS A C 1
ATOM 680 O O . LYS A 1 86 ? -15.682 -5.674 23.435 1.00 68.38 86 LYS A O 1
ATOM 685 N N . VAL A 1 87 ? -15.310 -4.371 25.231 1.00 69.44 87 VAL A N 1
ATOM 686 C CA . VAL A 1 87 ? -14.337 -3.490 24.571 1.00 69.44 87 VAL A CA 1
ATOM 687 C C . VAL A 1 87 ? -13.052 -4.261 24.253 1.00 69.44 87 VAL A C 1
ATOM 689 O O . VAL A 1 87 ? -12.519 -4.137 23.156 1.00 69.44 87 VAL A O 1
ATOM 692 N N . GLN A 1 88 ? -12.597 -5.127 25.161 1.00 69.56 88 GLN A N 1
ATOM 693 C CA . GLN A 1 88 ? -11.449 -6.009 24.952 1.00 69.56 88 GLN A CA 1
ATOM 694 C C . GLN A 1 88 ? -11.677 -6.944 23.756 1.00 69.56 88 GLN A C 1
ATOM 696 O O . GLN A 1 88 ? -10.815 -7.047 22.889 1.00 69.56 88 GLN A O 1
ATOM 701 N N . GLN A 1 89 ? -12.858 -7.565 23.663 1.00 76.12 89 GLN A N 1
ATOM 702 C CA . GLN A 1 89 ? -13.222 -8.421 22.531 1.00 76.12 89 GLN A CA 1
ATOM 703 C C . GLN A 1 89 ? -13.241 -7.656 21.204 1.00 76.12 89 GLN A C 1
ATOM 705 O O . GLN A 1 89 ? -12.740 -8.170 20.207 1.00 76.12 89 GLN A O 1
ATOM 710 N N . GLN A 1 90 ? -13.773 -6.432 21.180 1.00 70.56 90 GLN A N 1
ATOM 711 C CA . GLN A 1 90 ? -13.753 -5.583 19.983 1.00 70.56 90 GLN A CA 1
ATOM 712 C C . GLN A 1 90 ? -12.322 -5.204 19.575 1.00 70.56 90 GLN A C 1
ATOM 714 O O . GLN A 1 90 ? -11.985 -5.249 18.393 1.00 70.56 90 GLN A O 1
ATOM 719 N N . LEU A 1 91 ? -11.459 -4.887 20.545 1.00 72.38 91 LEU A N 1
ATOM 720 C CA . LEU A 1 91 ? -10.042 -4.617 20.292 1.00 72.38 91 LEU A CA 1
ATOM 721 C C . LEU A 1 91 ? -9.317 -5.846 19.741 1.00 72.38 91 LEU A C 1
ATOM 723 O O . LEU A 1 91 ? -8.514 -5.723 18.817 1.00 72.38 91 LEU A O 1
ATOM 727 N N . ASP A 1 92 ? -9.594 -7.030 20.279 1.00 78.31 92 ASP A N 1
ATOM 728 C CA . ASP A 1 92 ? -8.969 -8.266 19.812 1.00 78.31 92 ASP A CA 1
ATOM 729 C C . ASP A 1 92 ? -9.469 -8.675 18.418 1.00 78.31 92 ASP A C 1
ATOM 731 O O . ASP A 1 92 ? -8.673 -9.120 17.590 1.00 78.31 92 ASP A O 1
ATOM 735 N N . GLN A 1 93 ? -10.749 -8.449 18.107 1.00 78.06 93 GLN A N 1
ATOM 736 C CA . GLN A 1 93 ? -11.276 -8.596 16.746 1.00 78.06 93 GLN A CA 1
ATOM 737 C C . GLN A 1 93 ? -10.567 -7.654 15.770 1.00 78.06 93 GLN A C 1
ATOM 739 O O . GLN A 1 93 ? -10.082 -8.107 14.733 1.00 78.06 93 GLN A O 1
ATOM 744 N N . LEU A 1 94 ? -10.420 -6.376 16.132 1.00 77.31 94 LEU A N 1
ATOM 745 C CA . LEU A 1 94 ? -9.734 -5.389 15.299 1.00 77.31 94 LEU A CA 1
ATOM 746 C C . LEU A 1 94 ? -8.270 -5.778 15.038 1.00 77.31 94 LEU A C 1
ATOM 748 O O . LEU A 1 94 ? -7.810 -5.704 13.898 1.00 77.31 94 LEU A O 1
ATOM 752 N N . LYS A 1 95 ? -7.545 -6.249 16.065 1.00 76.31 95 LYS A N 1
ATOM 753 C CA . LYS A 1 95 ? -6.171 -6.763 15.912 1.00 76.31 95 LYS A CA 1
ATOM 754 C C . LYS A 1 95 ? -6.112 -7.948 14.951 1.00 76.31 95 LYS A C 1
ATOM 756 O O . LYS A 1 95 ? -5.238 -7.984 14.087 1.00 76.31 95 LYS A O 1
ATOM 761 N N . ASN A 1 96 ? -7.018 -8.915 15.103 1.00 84.38 96 ASN A N 1
ATOM 762 C CA . ASN A 1 96 ? -7.042 -10.113 14.266 1.00 84.38 96 ASN A CA 1
ATOM 763 C C . ASN A 1 96 ? -7.328 -9.770 12.804 1.00 84.38 96 ASN A C 1
ATOM 765 O O . ASN A 1 96 ? -6.617 -10.241 11.915 1.00 84.38 96 ASN A O 1
ATOM 769 N N . GLU A 1 97 ? -8.320 -8.916 12.546 1.00 82.88 97 GLU A N 1
ATOM 770 C CA . GLU A 1 97 ? -8.597 -8.425 11.197 1.00 82.88 97 GLU A CA 1
ATOM 771 C C . GLU A 1 97 ? -7.383 -7.721 10.597 1.00 82.88 97 GLU A C 1
ATOM 773 O O . GLU A 1 97 ? -7.023 -7.953 9.444 1.00 82.88 97 GLU A O 1
ATOM 778 N N . GLN A 1 98 ? -6.717 -6.879 11.382 1.00 77.69 98 GLN A N 1
ATOM 779 C CA . GLN A 1 98 ? -5.545 -6.160 10.918 1.00 77.69 98 GLN A CA 1
ATOM 780 C C . GLN A 1 98 ? -4.374 -7.107 10.602 1.00 77.69 98 GLN A C 1
ATOM 782 O O . GLN A 1 98 ? -3.696 -6.948 9.584 1.00 77.69 98 GLN A O 1
ATOM 787 N N . GLN A 1 99 ? -4.144 -8.119 11.441 1.00 81.81 99 GLN A N 1
ATOM 788 C CA . GLN A 1 99 ? -3.115 -9.129 11.208 1.00 81.81 99 GLN A CA 1
ATOM 789 C C . GLN A 1 99 ? -3.411 -9.943 9.944 1.00 81.81 99 GLN A C 1
ATOM 791 O O . GLN A 1 99 ? -2.500 -10.193 9.152 1.00 81.81 99 GLN A O 1
ATOM 796 N N . LEU A 1 100 ? -4.677 -10.301 9.716 1.00 88.56 100 LEU A N 1
ATOM 797 C CA . LEU A 1 100 ? -5.107 -10.967 8.491 1.00 88.56 100 LEU A CA 1
ATOM 798 C C . LEU A 1 100 ? -4.845 -10.083 7.263 1.00 88.56 100 LEU A C 1
ATOM 800 O O . LEU A 1 100 ? -4.186 -10.527 6.323 1.00 88.56 100 LEU A O 1
ATOM 804 N N . ARG A 1 101 ? -5.246 -8.804 7.318 1.00 83.44 101 ARG A N 1
ATOM 805 C CA . ARG A 1 101 ? -4.996 -7.816 6.252 1.00 83.44 101 ARG A CA 1
ATOM 806 C C . ARG A 1 101 ? -3.508 -7.696 5.920 1.00 83.44 101 ARG A C 1
ATOM 808 O O . ARG A 1 101 ? -3.136 -7.613 4.749 1.00 83.44 101 ARG A O 1
ATOM 815 N N . ARG A 1 102 ? -2.638 -7.707 6.935 1.00 83.88 102 ARG A N 1
ATOM 816 C CA . ARG A 1 102 ? -1.185 -7.679 6.730 1.00 83.88 102 ARG A CA 1
ATOM 817 C C . ARG A 1 102 ? -0.708 -8.907 5.954 1.00 83.88 102 ARG A C 1
ATOM 819 O O . ARG A 1 102 ? 0.041 -8.752 4.991 1.00 83.88 102 ARG A O 1
ATOM 826 N N . LEU A 1 103 ? -1.137 -10.102 6.355 1.00 88.62 103 LEU A N 1
ATOM 827 C CA . LEU A 1 103 ? -0.740 -11.353 5.705 1.00 88.62 103 LEU A CA 1
ATOM 828 C C . LEU A 1 103 ? -1.205 -11.417 4.244 1.00 88.62 103 LEU A C 1
ATOM 830 O O . LEU A 1 103 ? -0.432 -11.836 3.379 1.00 88.62 103 LEU A O 1
ATOM 834 N N . GLU A 1 104 ? -2.424 -10.959 3.960 1.00 88.19 104 GLU A N 1
ATOM 835 C CA . GLU A 1 104 ? -2.963 -10.868 2.598 1.00 88.19 104 GLU A CA 1
ATOM 836 C C . GLU A 1 104 ? -2.124 -9.934 1.719 1.00 88.19 104 GLU A C 1
ATOM 838 O O . GLU A 1 104 ? -1.682 -10.328 0.637 1.00 88.19 104 GLU A O 1
ATOM 843 N N . THR A 1 105 ? -1.831 -8.724 2.206 1.00 86.88 105 THR A N 1
ATOM 844 C CA . THR A 1 105 ? -0.992 -7.761 1.481 1.00 86.88 105 THR A CA 1
ATOM 845 C C . THR A 1 105 ? 0.427 -8.304 1.275 1.00 86.88 105 THR A C 1
ATOM 847 O O . THR A 1 105 ? 0.964 -8.211 0.174 1.00 86.88 105 THR A O 1
ATOM 850 N N . GLU A 1 106 ? 1.037 -8.947 2.279 1.00 89.00 106 GLU A N 1
ATOM 851 C CA . GLU A 1 106 ? 2.352 -9.586 2.109 1.00 89.00 106 GLU A CA 1
ATOM 852 C C . GLU A 1 106 ? 2.315 -10.698 1.049 1.00 89.00 106 GLU A C 1
ATOM 854 O O . GLU A 1 106 ? 3.266 -10.874 0.283 1.00 89.00 106 GLU A O 1
ATOM 859 N N . GLN A 1 107 ? 1.226 -11.468 0.982 1.00 91.06 107 GLN A N 1
ATOM 860 C CA . GLN A 1 107 ? 1.055 -12.483 -0.052 1.00 91.06 107 GLN A CA 1
ATOM 861 C C . GLN A 1 107 ? 0.930 -11.852 -1.445 1.00 91.06 107 GLN A C 1
ATOM 863 O O . GLN A 1 107 ? 1.532 -12.368 -2.387 1.00 91.06 107 GLN A O 1
ATOM 868 N N . GLN A 1 108 ? 0.192 -10.749 -1.585 1.00 89.50 108 GLN A N 1
ATOM 869 C CA . GLN A 1 108 ? 0.064 -10.007 -2.844 1.00 89.50 108 GLN A CA 1
ATOM 870 C C . GLN A 1 108 ? 1.411 -9.421 -3.292 1.00 89.50 108 GLN A C 1
ATOM 872 O O . GLN A 1 108 ? 1.797 -9.608 -4.445 1.00 89.50 108 GLN A O 1
ATOM 877 N N . ILE A 1 109 ? 2.182 -8.827 -2.375 1.00 89.25 109 ILE A N 1
ATOM 878 C CA . ILE A 1 109 ? 3.539 -8.327 -2.652 1.00 89.25 109 ILE A CA 1
ATOM 879 C C . ILE A 1 109 ? 4.455 -9.468 -3.117 1.00 89.25 109 ILE A C 1
ATOM 881 O O . ILE A 1 109 ? 5.134 -9.337 -4.130 1.00 89.25 109 ILE A O 1
ATOM 885 N N . ARG A 1 110 ? 4.430 -10.629 -2.450 1.00 91.38 110 ARG A N 1
ATOM 886 C CA . ARG A 1 110 ? 5.222 -11.800 -2.876 1.00 91.38 110 ARG A CA 1
ATOM 887 C C . ARG A 1 110 ? 4.844 -12.312 -4.269 1.00 91.38 110 ARG A C 1
ATOM 889 O O . ARG A 1 110 ? 5.695 -12.872 -4.957 1.00 91.38 110 ARG A O 1
ATOM 896 N N . ARG A 1 111 ? 3.579 -12.170 -4.682 1.00 89.19 111 ARG A N 1
ATOM 897 C CA . ARG A 1 111 ? 3.146 -12.495 -6.054 1.00 89.19 111 ARG A CA 1
ATOM 898 C C . ARG A 1 111 ? 3.697 -11.477 -7.049 1.00 89.19 111 ARG A C 1
ATOM 900 O O . ARG A 1 111 ? 4.263 -11.887 -8.053 1.00 89.19 111 ARG A O 1
ATOM 907 N N . LEU A 1 112 ? 3.609 -10.186 -6.726 1.00 89.31 112 LEU A N 1
ATOM 908 C CA . LEU A 1 112 ? 4.150 -9.090 -7.536 1.00 89.31 112 LEU A CA 1
ATOM 909 C C . LEU A 1 112 ? 5.653 -9.219 -7.799 1.00 89.31 112 LEU A C 1
ATOM 911 O O . LEU A 1 112 ? 6.103 -8.968 -8.911 1.00 89.31 112 LEU A O 1
ATOM 915 N N . GLU A 1 113 ? 6.431 -9.648 -6.806 1.00 85.75 113 GLU A N 1
ATOM 916 C CA . GLU A 1 113 ? 7.879 -9.861 -6.953 1.00 85.75 113 GLU A CA 1
ATOM 917 C C . GLU A 1 113 ? 8.244 -10.977 -7.937 1.00 85.75 113 GLU A C 1
ATOM 919 O O . GLU A 1 113 ? 9.349 -10.986 -8.476 1.00 85.75 113 GLU A O 1
ATOM 924 N N . ARG A 1 114 ? 7.340 -11.939 -8.136 1.00 89.12 114 ARG A N 1
ATOM 925 C CA . ARG A 1 114 ? 7.531 -13.085 -9.036 1.00 89.12 114 ARG A CA 1
ATOM 926 C C . ARG A 1 114 ? 6.880 -12.868 -10.399 1.00 89.12 114 ARG A C 1
ATOM 928 O O . ARG A 1 114 ? 7.104 -13.671 -11.303 1.00 89.12 114 ARG A O 1
ATOM 935 N N . GLU A 1 115 ? 6.064 -11.825 -10.533 1.00 89.19 115 GLU A N 1
ATOM 936 C CA . GLU A 1 115 ? 5.407 -11.487 -11.787 1.00 89.19 115 GLU A CA 1
ATOM 937 C C . GLU A 1 115 ? 6.461 -11.055 -12.806 1.00 89.19 115 GLU A C 1
ATOM 939 O O . GLU A 1 115 ? 7.264 -10.155 -12.556 1.00 89.19 115 GLU A O 1
ATOM 944 N N . SER A 1 116 ? 6.481 -11.754 -13.937 1.00 83.19 116 SER A N 1
ATOM 945 C CA . SER A 1 116 ? 7.474 -11.543 -14.994 1.00 83.19 116 SER A CA 1
ATOM 946 C C . SER A 1 116 ? 6.968 -10.566 -16.050 1.00 83.19 116 SER A C 1
ATOM 948 O O . SER A 1 116 ? 7.770 -9.949 -16.747 1.00 83.19 116 SER A O 1
ATOM 950 N N . ASP A 1 117 ? 5.645 -10.428 -16.180 1.00 88.69 117 ASP A N 1
ATOM 951 C CA . ASP A 1 117 ? 5.028 -9.484 -17.104 1.00 88.69 117 ASP A CA 1
ATOM 952 C C . ASP A 1 117 ? 4.960 -8.082 -16.465 1.00 88.69 117 ASP A C 1
ATOM 954 O O . ASP A 1 117 ? 4.197 -7.876 -15.514 1.00 88.69 117 ASP A O 1
ATOM 958 N N . PRO A 1 118 ? 5.706 -7.089 -16.987 1.00 82.00 118 PRO A N 1
ATOM 959 C CA . PRO A 1 118 ? 5.749 -5.752 -16.402 1.00 82.00 118 PRO A CA 1
ATOM 960 C C . PRO A 1 118 ? 4.400 -5.027 -16.481 1.00 82.00 118 PRO A C 1
ATOM 962 O O . PRO A 1 118 ? 4.108 -4.187 -15.630 1.00 82.00 118 PRO A O 1
ATOM 965 N N . LEU A 1 119 ? 3.557 -5.334 -17.475 1.00 88.25 119 LEU A N 1
ATOM 966 C CA . LEU A 1 119 ? 2.246 -4.699 -17.603 1.00 88.25 119 LEU A CA 1
ATOM 967 C C . LEU A 1 119 ? 1.288 -5.219 -16.528 1.00 88.25 119 LEU A C 1
ATOM 969 O O . LEU A 1 119 ? 0.614 -4.428 -15.869 1.00 88.25 119 LEU A O 1
ATOM 973 N N . ARG A 1 120 ? 1.265 -6.539 -16.317 1.00 87.88 120 ARG A N 1
ATOM 974 C CA . ARG A 1 120 ? 0.480 -7.154 -15.235 1.00 87.88 120 ARG A CA 1
ATOM 975 C C . ARG A 1 120 ? 0.993 -6.743 -13.866 1.00 87.88 120 ARG A C 1
ATOM 977 O O . ARG A 1 120 ? 0.194 -6.438 -12.986 1.00 87.88 120 ARG A O 1
ATOM 984 N N . GLN A 1 121 ? 2.313 -6.680 -13.698 1.00 89.00 121 GLN A N 1
ATOM 985 C CA . GLN A 1 121 ? 2.927 -6.217 -12.460 1.00 89.00 121 GLN A CA 1
ATOM 986 C C . GLN A 1 121 ? 2.472 -4.793 -12.125 1.00 89.00 121 GLN A C 1
ATOM 988 O O . GLN A 1 121 ? 2.035 -4.551 -11.003 1.00 89.00 121 GLN A O 1
ATOM 993 N N . GLN A 1 122 ? 2.495 -3.876 -13.099 1.00 87.88 122 GLN A N 1
ATOM 994 C CA . GLN A 1 122 ? 2.019 -2.508 -12.895 1.00 87.88 122 GLN A CA 1
ATOM 995 C C . GLN A 1 122 ? 0.534 -2.466 -12.518 1.00 87.88 122 GLN A C 1
ATOM 997 O O . GLN A 1 122 ? 0.172 -1.798 -11.555 1.00 87.88 122 GLN A O 1
ATOM 1002 N N . GLN A 1 123 ? -0.322 -3.212 -13.223 1.00 90.06 123 GLN A N 1
ATOM 1003 C CA . GLN A 1 123 ? -1.754 -3.272 -12.907 1.00 90.06 123 GLN A CA 1
ATOM 1004 C C . GLN A 1 123 ? -2.003 -3.749 -11.474 1.00 90.06 123 GLN A C 1
ATOM 1006 O O . GLN A 1 123 ? -2.791 -3.154 -10.743 1.00 90.06 123 GLN A O 1
ATOM 1011 N N . HIS A 1 124 ? -1.291 -4.791 -11.048 1.00 89.56 124 HIS A N 1
ATOM 1012 C CA . HIS A 1 124 ? -1.397 -5.318 -9.695 1.00 89.56 124 HIS A CA 1
ATOM 1013 C C . HIS A 1 124 ? -0.845 -4.354 -8.631 1.00 89.56 124 HIS A C 1
ATOM 1015 O O . HIS A 1 124 ? -1.404 -4.292 -7.537 1.00 89.56 124 HIS A O 1
ATOM 1021 N N . ILE A 1 125 ? 0.208 -3.584 -8.935 1.00 90.94 125 ILE A N 1
ATOM 1022 C CA . ILE A 1 125 ? 0.705 -2.504 -8.064 1.00 90.94 125 ILE A CA 1
ATOM 1023 C C . ILE A 1 125 ? -0.374 -1.426 -7.902 1.00 90.94 125 ILE A C 1
ATOM 1025 O O . ILE A 1 125 ? -0.697 -1.048 -6.775 1.00 90.94 125 ILE A O 1
ATOM 1029 N N . ASP A 1 126 ? -0.974 -0.977 -9.004 1.00 92.00 126 ASP A N 1
ATOM 1030 C CA . ASP A 1 126 ? -1.999 0.072 -9.000 1.00 92.00 126 ASP A CA 1
ATOM 1031 C C . ASP A 1 126 ? -3.282 -0.386 -8.279 1.00 92.00 126 ASP A C 1
ATOM 1033 O O . ASP A 1 126 ? -3.928 0.384 -7.562 1.00 92.00 126 ASP A O 1
ATOM 1037 N N . ASP A 1 127 ? -3.674 -1.651 -8.450 1.00 92.62 127 ASP A N 1
ATOM 1038 C CA . ASP A 1 127 ? -4.777 -2.265 -7.706 1.00 92.62 127 ASP A CA 1
ATOM 1039 C C . ASP A 1 127 ? -4.474 -2.324 -6.207 1.00 92.62 127 ASP A C 1
ATOM 1041 O O . ASP A 1 127 ? -5.340 -2.001 -5.390 1.00 92.62 127 ASP A O 1
ATOM 1045 N N . LEU A 1 128 ? -3.249 -2.701 -5.833 1.00 91.31 128 LEU A N 1
ATOM 1046 C CA . LEU A 1 128 ? -2.843 -2.795 -4.436 1.00 91.31 128 LEU A CA 1
ATOM 1047 C C . LEU A 1 128 ? -2.849 -1.422 -3.752 1.00 91.31 128 LEU A C 1
ATOM 1049 O O . LEU A 1 128 ? -3.387 -1.293 -2.651 1.00 91.31 128 LEU A O 1
ATOM 1053 N N . GLN A 1 129 ? -2.339 -0.390 -4.428 1.00 89.00 129 GLN A N 1
ATOM 1054 C CA . GLN A 1 129 ? -2.386 0.993 -3.945 1.00 89.00 129 GLN A CA 1
ATOM 1055 C C . GLN A 1 129 ? -3.825 1.475 -3.741 1.00 89.00 129 GLN A C 1
ATOM 1057 O O . GLN A 1 129 ? -4.158 2.025 -2.690 1.00 89.00 129 GLN A O 1
ATOM 1062 N N . ARG A 1 130 ? -4.716 1.220 -4.709 1.00 92.75 130 ARG A N 1
ATOM 1063 C CA . ARG A 1 130 ? -6.139 1.566 -4.570 1.00 92.75 130 ARG A CA 1
ATOM 1064 C C . ARG A 1 130 ? -6.794 0.834 -3.407 1.00 92.75 130 ARG A C 1
ATOM 1066 O O . ARG A 1 130 ? -7.542 1.443 -2.645 1.00 92.75 130 ARG A O 1
ATOM 1073 N N . GLN A 1 131 ? -6.510 -0.455 -3.235 1.00 89.94 131 GLN A N 1
ATOM 1074 C CA . GLN A 1 131 ? -7.042 -1.216 -2.107 1.00 89.94 131 GLN A CA 1
ATOM 1075 C C . GLN A 1 131 ? -6.553 -0.677 -0.762 1.00 89.94 131 GLN A C 1
ATOM 1077 O O . GLN A 1 131 ? -7.344 -0.642 0.177 1.00 89.94 131 GLN A O 1
ATOM 1082 N N . GLN A 1 132 ? -5.289 -0.263 -0.650 1.00 85.44 132 GLN A N 1
ATOM 1083 C CA . GLN A 1 132 ? -4.773 0.372 0.567 1.00 85.44 132 GLN A CA 1
ATOM 1084 C C . GLN A 1 132 ? -5.486 1.697 0.857 1.00 85.44 132 GLN A C 1
ATOM 1086 O O . GLN A 1 132 ? -5.932 1.908 1.981 1.00 85.44 132 GLN A O 1
ATOM 1091 N N . GLN A 1 133 ? -5.697 2.546 -0.155 1.00 88.38 133 GLN A N 1
ATOM 1092 C CA . GLN A 1 133 ? -6.447 3.799 0.007 1.00 88.38 133 GLN A CA 1
ATOM 1093 C C . GLN A 1 133 ? -7.894 3.566 0.456 1.00 88.38 133 GLN A C 1
ATOM 1095 O O . GLN A 1 133 ? -8.385 4.232 1.362 1.00 88.38 133 GLN A O 1
ATOM 1100 N N . ILE A 1 134 ? -8.592 2.603 -0.149 1.00 90.88 134 ILE A N 1
ATOM 1101 C CA . ILE A 1 134 ? -9.963 2.268 0.259 1.00 90.88 134 ILE A CA 1
ATOM 1102 C C . ILE A 1 134 ? -9.974 1.766 1.705 1.00 90.88 134 ILE A C 1
ATOM 1104 O O . ILE A 1 134 ? -10.839 2.161 2.486 1.00 90.88 134 ILE A O 1
ATOM 1108 N N . ARG A 1 135 ? -9.005 0.923 2.076 1.00 85.00 135 ARG A N 1
ATOM 1109 C CA . ARG A 1 135 ? -8.874 0.404 3.440 1.00 85.00 135 ARG A CA 1
ATOM 1110 C C . ARG A 1 135 ? -8.615 1.520 4.449 1.00 85.00 135 ARG A C 1
ATOM 1112 O O . ARG A 1 135 ? -9.303 1.562 5.463 1.00 85.00 135 ARG A O 1
ATOM 1119 N N . SER A 1 136 ? -7.704 2.451 4.168 1.00 85.12 136 SER A N 1
ATOM 1120 C CA . SER A 1 136 ? -7.414 3.561 5.084 1.00 85.12 136 SER A CA 1
ATOM 1121 C C . SER A 1 136 ? -8.636 4.460 5.300 1.00 85.12 136 SER A C 1
ATOM 1123 O O . SER A 1 136 ? -8.931 4.840 6.435 1.00 85.12 136 SER A O 1
ATOM 1125 N N . LEU A 1 137 ? -9.415 4.717 4.244 1.00 87.94 137 LEU A N 1
ATOM 1126 C CA . LEU A 1 137 ? -10.684 5.441 4.339 1.00 87.94 137 LEU A CA 1
ATOM 1127 C C . LEU A 1 137 ? -11.721 4.679 5.174 1.00 87.94 137 LEU A C 1
ATOM 1129 O O . LEU A 1 137 ? -12.382 5.275 6.025 1.00 87.94 137 LEU A O 1
ATOM 1133 N N . GLN A 1 138 ? -11.858 3.367 4.971 1.00 86.25 138 GLN A N 1
ATOM 1134 C CA . GLN A 1 138 ? -12.767 2.536 5.767 1.00 86.25 138 GLN A CA 1
ATOM 1135 C C . GLN A 1 138 ? -12.383 2.538 7.248 1.00 86.25 138 GLN A C 1
ATOM 1137 O O . GLN A 1 138 ? -13.251 2.714 8.103 1.00 86.25 138 GLN A O 1
ATOM 1142 N N . GLU A 1 139 ? -11.093 2.410 7.561 1.00 81.81 139 GLU A N 1
ATOM 1143 C CA . GLU A 1 139 ? -10.609 2.485 8.939 1.00 81.81 139 GLU A CA 1
ATOM 1144 C C . GLU A 1 139 ? -10.880 3.855 9.562 1.00 81.81 139 GLU A C 1
ATOM 1146 O O . GLU A 1 139 ? -11.297 3.933 10.716 1.00 81.81 139 GLU A O 1
ATOM 1151 N N . GLN A 1 140 ? -10.697 4.942 8.811 1.00 82.50 140 GLN A N 1
ATOM 1152 C CA . GLN A 1 140 ? -11.006 6.285 9.293 1.00 82.50 140 GLN A CA 1
ATOM 1153 C C . GLN A 1 140 ? -12.496 6.437 9.629 1.00 82.50 140 GLN A C 1
ATOM 1155 O O . GLN A 1 140 ? -12.840 6.977 10.682 1.00 82.50 140 GLN A O 1
ATOM 1160 N N . VAL A 1 141 ? -13.385 5.921 8.775 1.00 86.69 141 VAL A N 1
ATOM 1161 C CA . VAL A 1 141 ? -14.835 5.927 9.023 1.00 86.69 141 VAL A CA 1
ATOM 1162 C C . VAL A 1 141 ? -15.182 5.111 10.268 1.00 86.69 141 VAL A C 1
ATOM 1164 O O . VAL A 1 141 ? -15.897 5.612 11.136 1.00 86.69 141 VAL A O 1
ATOM 1167 N N . GLN A 1 142 ? -14.646 3.895 10.394 1.00 80.62 142 GLN A N 1
ATOM 1168 C CA . GLN A 1 142 ? -14.881 3.044 11.564 1.00 80.62 142 GLN A CA 1
ATOM 1169 C C . GLN A 1 142 ? -14.392 3.705 12.858 1.00 80.62 142 GLN A C 1
ATOM 1171 O O . GLN A 1 142 ? -15.095 3.685 13.867 1.00 80.62 142 GLN A O 1
ATOM 1176 N N . ARG A 1 143 ? -13.218 4.347 12.832 1.00 76.06 143 ARG A N 1
ATOM 1177 C CA . ARG A 1 143 ? -12.683 5.076 13.993 1.00 76.06 143 ARG A CA 1
ATOM 1178 C C . ARG A 1 143 ? -13.578 6.247 14.387 1.00 76.06 143 ARG A C 1
ATOM 1180 O O . ARG A 1 143 ? -13.874 6.397 15.570 1.00 76.06 143 ARG A O 1
ATOM 1187 N N . ASN A 1 144 ? -14.045 7.036 13.421 1.00 82.00 144 ASN A N 1
ATOM 1188 C CA . ASN A 1 144 ? -14.960 8.147 13.691 1.00 82.00 144 ASN A CA 1
ATOM 1189 C C . ASN A 1 144 ? -16.274 7.655 14.320 1.00 82.00 144 ASN A C 1
ATO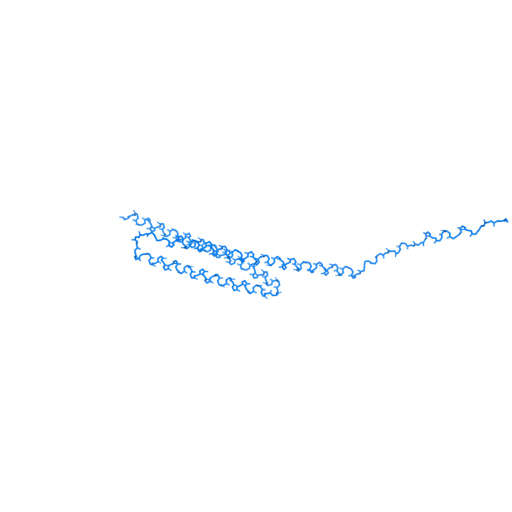M 1191 O O . ASN A 1 144 ? -16.767 8.263 15.268 1.00 82.00 144 ASN A O 1
ATOM 1195 N N . GLN A 1 145 ? -16.818 6.535 13.835 1.00 77.56 145 GLN A N 1
ATOM 1196 C CA . GLN A 1 145 ? -18.016 5.920 14.414 1.00 77.56 145 GLN A CA 1
ATOM 1197 C C . GLN A 1 145 ? -17.773 5.448 15.853 1.00 77.56 145 GLN A C 1
ATOM 1199 O O . GLN A 1 145 ? -18.537 5.799 16.750 1.00 77.56 145 GLN A O 1
ATOM 1204 N N . ALA A 1 146 ? -16.671 4.733 16.098 1.00 75.75 146 ALA A N 1
ATOM 1205 C CA . ALA A 1 146 ? -16.320 4.256 17.433 1.00 75.75 146 ALA A CA 1
ATOM 1206 C C . ALA A 1 146 ? -16.127 5.408 18.437 1.00 75.75 146 ALA A C 1
ATOM 1208 O O . ALA A 1 146 ? -16.558 5.310 19.586 1.00 75.75 146 ALA A O 1
ATOM 1209 N N . GLN A 1 147 ? -15.519 6.519 18.007 1.00 72.88 147 GLN A N 1
ATOM 1210 C CA . GLN A 1 147 ? -15.374 7.720 18.834 1.00 72.88 147 GLN A CA 1
ATOM 1211 C C . GLN A 1 147 ? -16.726 8.351 19.174 1.00 72.88 147 GLN A C 1
ATOM 1213 O O . GLN A 1 147 ? -16.976 8.647 20.341 1.00 72.88 147 GLN A O 1
ATOM 1218 N N . GLN A 1 148 ? -17.618 8.499 18.191 1.00 77.38 148 GLN A N 1
ATOM 1219 C CA . GLN A 1 148 ? -18.960 9.035 18.431 1.00 77.38 148 GLN A CA 1
ATOM 1220 C C . GLN A 1 148 ? -19.762 8.169 19.405 1.00 77.38 148 GLN A C 1
ATOM 1222 O O . GLN A 1 148 ? -20.461 8.695 20.269 1.00 77.38 148 GLN A O 1
ATOM 1227 N N . ASP A 1 149 ? -19.670 6.846 19.293 1.00 74.31 149 ASP A N 1
ATOM 1228 C CA . ASP A 1 149 ? -20.394 5.943 20.187 1.00 74.31 149 ASP A CA 1
ATOM 1229 C C . ASP A 1 149 ? -19.824 5.966 21.614 1.00 74.31 149 ASP A C 1
ATOM 1231 O O . ASP A 1 149 ? -20.589 5.967 22.583 1.00 74.31 149 ASP A O 1
ATOM 1235 N N . LEU A 1 150 ? -18.500 6.101 21.763 1.00 72.31 150 LEU A N 1
ATOM 1236 C CA . LEU A 1 150 ? -17.854 6.346 23.057 1.00 72.31 150 LEU A CA 1
ATOM 1237 C C . LEU A 1 150 ? -18.271 7.686 23.679 1.00 72.31 150 LEU A C 1
ATOM 1239 O O . LEU A 1 150 ? -18.502 7.758 24.889 1.00 72.31 150 LEU A O 1
ATOM 1243 N N . GLU A 1 151 ? -18.385 8.749 22.883 1.00 75.75 151 GLU A N 1
ATOM 1244 C CA . GLU A 1 151 ? -18.846 10.059 23.356 1.00 75.75 151 GLU A CA 1
ATOM 1245 C C . GLU A 1 151 ? -20.301 10.017 23.827 1.00 75.75 151 GLU A C 1
ATOM 1247 O O . GLU A 1 151 ? -20.593 10.472 24.936 1.00 75.75 151 GLU A O 1
ATOM 1252 N N . LYS A 1 152 ? -21.202 9.408 23.042 1.00 76.88 152 LYS A N 1
ATOM 1253 C CA . LYS A 1 152 ? -22.603 9.183 23.447 1.00 76.88 152 LYS A CA 1
ATOM 1254 C C . LYS A 1 152 ? -22.680 8.400 24.755 1.00 76.88 152 LYS A C 1
ATOM 1256 O O . LYS A 1 152 ? -23.492 8.719 25.623 1.00 76.88 152 LYS A O 1
ATOM 1261 N N . PHE A 1 153 ? -21.820 7.397 24.917 1.00 75.94 153 PHE A N 1
ATOM 1262 C CA . PHE A 1 153 ? -21.763 6.599 26.135 1.00 75.94 153 PHE A CA 1
ATOM 1263 C C . PHE A 1 153 ? -21.292 7.414 27.349 1.00 75.94 153 PHE A C 1
ATOM 1265 O O . PHE A 1 153 ? -21.926 7.362 28.404 1.00 75.94 153 PHE A O 1
ATOM 1272 N N . ARG A 1 154 ? -20.232 8.224 27.205 1.00 72.38 154 ARG A N 1
ATOM 1273 C CA . ARG A 1 154 ? -19.790 9.151 28.264 1.00 72.38 154 ARG A CA 1
ATOM 1274 C C . ARG A 1 154 ? -20.882 10.150 28.640 1.00 72.38 154 ARG A C 1
ATOM 1276 O O . ARG A 1 154 ? -21.084 10.406 29.823 1.00 72.38 154 ARG A O 1
ATOM 1283 N N . GLN A 1 155 ? -21.612 10.683 27.660 1.00 76.56 155 GLN A N 1
ATOM 1284 C CA . GLN A 1 155 ? -22.738 11.582 27.920 1.00 76.56 155 GLN A CA 1
ATOM 1285 C C . GLN A 1 155 ? -23.863 10.882 28.691 1.00 76.56 155 GLN A C 1
ATOM 1287 O O . GLN A 1 155 ? -24.368 11.449 29.657 1.00 76.56 155 GLN A O 1
ATOM 1292 N N . GLN A 1 156 ? -24.219 9.641 28.340 1.00 73.62 156 GLN A N 1
ATOM 1293 C CA . GLN A 1 156 ? -25.209 8.863 29.096 1.00 73.62 156 GLN A CA 1
ATOM 1294 C C . GLN A 1 156 ? -24.774 8.568 30.536 1.00 73.62 156 GLN A C 1
ATOM 1296 O O . GLN A 1 156 ? -25.624 8.571 31.424 1.00 73.62 156 GLN A O 1
ATOM 1301 N N . GLN A 1 157 ? -23.482 8.327 30.784 1.00 65.75 157 GLN A N 1
ATOM 1302 C CA . GLN A 1 157 ? -22.969 8.149 32.147 1.00 65.75 157 GLN A CA 1
ATOM 1303 C C . GLN A 1 157 ? -23.000 9.447 32.959 1.00 65.75 157 GLN A C 1
ATOM 1305 O O . GLN A 1 157 ? -23.379 9.401 34.119 1.00 65.75 157 GLN A O 1
ATOM 1310 N N . ASN A 1 158 ? -22.664 10.591 32.355 1.00 67.81 158 ASN A N 1
ATOM 1311 C CA . ASN A 1 158 ? -22.691 11.893 33.036 1.00 67.81 158 ASN A CA 1
ATOM 1312 C C . ASN A 1 158 ? -24.110 12.455 33.245 1.00 67.81 158 ASN A C 1
ATOM 1314 O O . ASN A 1 158 ? -24.275 13.432 33.969 1.00 67.81 158 ASN A O 1
ATOM 1318 N N . SER A 1 159 ? -25.117 11.880 32.580 1.00 60.69 159 SER A N 1
ATOM 1319 C CA . SER A 1 159 ? -26.531 12.275 32.697 1.00 60.69 159 SER A CA 1
ATOM 1320 C C . SER A 1 159 ? -27.312 11.435 33.720 1.00 60.6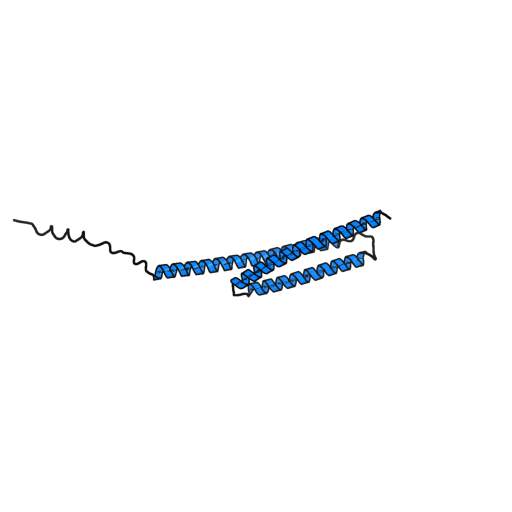9 159 SER A C 1
ATOM 1322 O O . SER A 1 159 ? -28.524 11.607 33.847 1.00 60.69 159 SER A O 1
ATOM 1324 N N . ARG A 1 160 ? -26.643 10.497 34.399 1.00 51.22 160 ARG A N 1
ATOM 1325 C CA . ARG A 1 160 ? -27.168 9.712 35.523 1.00 51.22 160 ARG A CA 1
ATOM 1326 C C . ARG A 1 160 ? -26.531 10.180 36.821 1.00 51.22 160 ARG A C 1
ATOM 1328 O O . ARG A 1 160 ? -27.250 10.124 37.839 1.00 51.22 160 ARG A O 1
#

Sequence (160 aa):
MTPLTISFAILLALLAPQFARSAADPSEELQQEQSKARREQRAKELKAREQLENLKRDQQAEAQQTLDQVKRQAEPSSGQRPQAEKVQQQLDQLKNEQQLRRLETEQQIRRLERESDPLRQQQHIDDLQRQQQIRSLQEQVQRNQAQQDLEKFRQQQNSR

Foldseek 3Di:
DDDDDPPPVVVVVVPPDDPVPPPPPVVVVVVVVVVVVVVVVVVLVVVLVVLLVVLVVVLVVVVVVVVVVLVVVPPDPPDDPPVVVVVVVVSVVVVVVSVVVSVVLVVLSVVLVVDPDSVVSVVSSVVSVVVVVVVVVVVVVVVVVVVVVVVVVVVVVVVD

pLDDT: mean 74.1, std 15.05, range [40.94, 92.75]

Secondary structure (DSSP, 8-state):
----SSTTSSTTSS-----------HHHHHHHHHHHHHHHHHHHHHHHHHHHHHHHHHHHHHHHHHHHHHHHHTS--TT-HHHHHHHHHHHHHHHHHHHHHHHHHHHHHHHHTT---HHHHHHHHHHHHHHHHHHHHHHHHHHHHHHHHHHHHHHHHHT-

Radius of gyration: 36.32 Å; chains: 1; bounding box: 92×39×111 Å